Protein AF-A0A3M1D8S9-F1 (afdb_monomer)

Solvent-accessible surface area (backbone atoms only — not comparable to full-atom values): 4980 Å² total; per-residue (Å²): 112,66,76,34,50,53,52,37,50,59,59,51,40,72,87,45,64,50,59,66,67,78,70,41,98,64,44,52,63,67,56,41,50,52,51,50,54,54,53,40,72,39,86,90,44,86,53,48,76,68,54,47,51,42,38,40,55,40,52,38,51,49,19,62,72,77,32,52,65,59,40,53,53,53,49,55,51,51,54,51,54,56,57,61,74,73,112

Secondary structure (DSSP, 8-state):
-HHHHHHHHHHHTSSS-THHHHT-S--SHHHHHHHHHHHHTSTT----HHHHHHHHHHHHHHHHHH-HHHHHHHHHHHHHHHHHTT-

Foldseek 3Di:
DVVLVVLLCVLVPPPHHSCCLLVDLDADLVSLLVVLVVLVPPPPSPQDPVNSVSNSVVSNVSSVVPVVVSVVVVVVVVVVVVVVVVD

Sequence (87 aa):
MQKKYELVKVKCSHCHTLARVINSNYALPDEWKRYIKRMRHKPGSGIKKKEAKQIWEFLVYDSKVRKKDLIKQKMAEADSTAAAKKK

Radius of gyration: 14.3 Å; Cα contacts (8 Å, |Δi|>4): 62; chains: 1; bounding box: 29×21×45 Å

pLDDT: mean 94.12, std 8.12, range [52.66, 98.56]

Mean predicted aligned error: 3.58 Å

Nearest PDB structures (foldseek):
  3a9f-assembly2_B  TM=8.835E-01  e=6.505E-03  Chlorobaculum tepidum

Structure (mmCIF, N/CA/C/O backbone):
data_AF-A0A3M1D8S9-F1
#
_entry.id   AF-A0A3M1D8S9-F1
#
loop_
_atom_site.group_PDB
_atom_site.id
_atom_site.type_symbol
_atom_site.label_atom_id
_atom_site.label_alt_id
_atom_site.label_comp_id
_atom_site.label_asym_id
_atom_site.label_entity_id
_atom_site.label_seq_id
_atom_site.pdbx_PDB_ins_code
_atom_site.Cartn_x
_atom_site.Cartn_y
_atom_site.Cartn_z
_atom_site.occupancy
_atom_site.B_iso_or_equiv
_atom_site.auth_seq_id
_atom_site.auth_comp_id
_atom_site.auth_asym_id
_atom_site.auth_atom_id
_atom_site.pdbx_PDB_model_num
ATOM 1 N N . MET A 1 1 ? -7.543 6.315 -9.142 1.00 93.19 1 MET A N 1
ATOM 2 C CA . MET A 1 1 ? -6.793 5.231 -8.462 1.00 93.19 1 MET A CA 1
ATOM 3 C C . MET A 1 1 ? -6.464 4.048 -9.373 1.00 93.19 1 MET A C 1
ATOM 5 O O . MET A 1 1 ? -5.399 3.474 -9.183 1.00 93.19 1 MET A O 1
ATOM 9 N N . GLN A 1 2 ? -7.263 3.759 -10.411 1.00 92.88 2 GLN A N 1
ATOM 10 C CA . GLN A 1 2 ? -7.040 2.645 -11.350 1.00 92.88 2 GLN A CA 1
ATOM 11 C C . GLN A 1 2 ? -5.601 2.509 -11.880 1.00 92.88 2 GLN A C 1
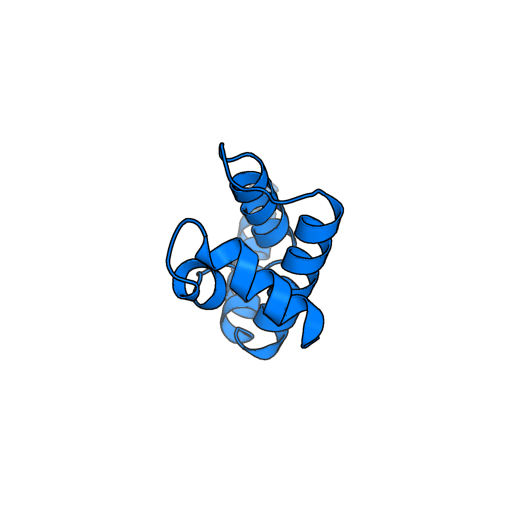ATOM 13 O O . GLN A 1 2 ? -4.997 1.455 -11.751 1.00 92.88 2 GLN A O 1
ATOM 18 N N . LYS A 1 3 ? -4.984 3.594 -12.376 1.00 96.12 3 LYS A N 1
ATOM 19 C CA . LYS A 1 3 ? -3.595 3.549 -12.884 1.00 96.12 3 LYS A CA 1
ATOM 20 C C . LYS A 1 3 ? -2.571 3.062 -11.845 1.00 96.12 3 LYS A C 1
ATOM 22 O O . LYS A 1 3 ? -1.593 2.416 -12.200 1.00 96.12 3 LYS A O 1
ATOM 27 N N . LYS A 1 4 ? -2.776 3.377 -10.559 1.00 97.06 4 LYS A N 1
ATOM 28 C CA . LYS A 1 4 ? -1.886 2.912 -9.482 1.00 97.06 4 LYS A CA 1
ATOM 29 C C . LYS A 1 4 ? -2.155 1.449 -9.133 1.00 97.06 4 LYS A C 1
ATOM 31 O O . LYS A 1 4 ? -1.211 0.744 -8.803 1.00 97.06 4 LYS A O 1
ATOM 36 N N . TYR A 1 5 ? -3.404 0.995 -9.252 1.00 97.44 5 TYR A N 1
ATOM 37 C CA . TYR A 1 5 ? -3.737 -0.422 -9.127 1.00 97.44 5 TYR A CA 1
ATOM 38 C C . TYR A 1 5 ? -3.046 -1.260 -10.207 1.00 97.44 5 TYR A C 1
ATOM 40 O O . TYR A 1 5 ? -2.429 -2.262 -9.868 1.00 97.44 5 TYR A O 1
ATOM 48 N N . GLU A 1 6 ? -3.040 -0.818 -11.469 1.00 97.38 6 GLU A N 1
ATOM 49 C CA . GLU A 1 6 ? -2.318 -1.535 -12.534 1.00 97.38 6 GLU A CA 1
ATOM 50 C C . GLU A 1 6 ? -0.817 -1.644 -12.236 1.00 97.38 6 GLU A C 1
ATOM 52 O O . GLU A 1 6 ? -0.219 -2.709 -12.377 1.00 97.38 6 GLU A O 1
ATOM 57 N N . LEU A 1 7 ? -0.206 -0.568 -11.727 1.00 97.56 7 LEU A N 1
ATOM 58 C CA . LEU A 1 7 ? 1.191 -0.606 -11.297 1.00 97.56 7 LEU A CA 1
ATOM 59 C C . LEU A 1 7 ? 1.420 -1.620 -10.163 1.00 97.56 7 LEU A C 1
ATOM 61 O O . LEU A 1 7 ? 2.412 -2.347 -10.183 1.00 97.56 7 LEU A O 1
ATOM 65 N N . VAL A 1 8 ? 0.512 -1.682 -9.185 1.00 97.56 8 VAL A N 1
ATOM 66 C CA . VAL A 1 8 ? 0.558 -2.664 -8.089 1.00 97.56 8 VAL A CA 1
ATOM 67 C C . VAL A 1 8 ? 0.410 -4.080 -8.639 1.00 97.56 8 VAL A C 1
ATOM 69 O O . VAL A 1 8 ? 1.204 -4.944 -8.278 1.00 97.56 8 VAL A O 1
ATOM 72 N N . LYS A 1 9 ? -0.546 -4.306 -9.548 1.00 97.81 9 LYS A N 1
ATOM 73 C CA . LYS A 1 9 ? -0.772 -5.591 -10.212 1.00 97.81 9 LYS A CA 1
ATOM 74 C C . LYS A 1 9 ? 0.503 -6.079 -10.886 1.00 97.81 9 LYS A C 1
ATOM 76 O O . LYS A 1 9 ? 0.940 -7.170 -10.560 1.00 97.81 9 LYS A O 1
ATOM 81 N N . VAL A 1 10 ? 1.142 -5.257 -11.720 1.00 97.31 10 VAL A N 1
ATOM 82 C CA . VAL A 1 10 ? 2.363 -5.640 -12.449 1.00 97.31 10 VAL A CA 1
ATOM 83 C C . VAL A 1 10 ? 3.566 -5.827 -11.520 1.00 97.31 10 VAL A C 1
ATOM 85 O O . VAL A 1 10 ? 4.263 -6.835 -11.594 1.00 97.31 10 VAL A O 1
ATOM 88 N N . LYS A 1 11 ? 3.849 -4.862 -10.635 1.00 97.38 11 LYS A N 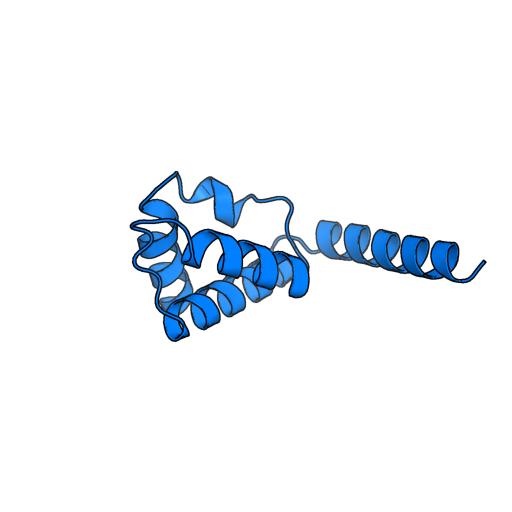1
ATOM 89 C CA . LYS A 1 11 ? 5.088 -4.881 -9.837 1.00 97.38 11 LYS A CA 1
ATOM 90 C C . LYS A 1 11 ? 5.032 -5.871 -8.680 1.00 97.38 11 LYS A C 1
ATOM 92 O O . LYS A 1 11 ? 6.037 -6.503 -8.370 1.00 97.38 11 LYS A O 1
ATOM 97 N N . CYS A 1 12 ? 3.884 -6.005 -8.019 1.00 97.00 12 CYS A N 1
ATOM 98 C CA . CYS A 1 12 ? 3.752 -6.872 -6.850 1.00 97.00 12 CYS A CA 1
ATOM 99 C C . CYS A 1 12 ? 3.442 -8.329 -7.209 1.00 97.00 12 CYS A C 1
ATOM 101 O O . CYS A 1 12 ? 3.581 -9.177 -6.331 1.00 97.00 12 CYS A O 1
ATOM 103 N N . SER A 1 13 ? 3.057 -8.633 -8.457 1.00 96.69 13 SER A N 1
ATOM 104 C CA . SER A 1 13 ? 2.899 -10.016 -8.925 1.00 96.69 13 SER A CA 1
ATOM 105 C C . SER A 1 13 ? 4.188 -10.640 -9.473 1.00 96.69 13 SER A C 1
ATOM 107 O O . SER A 1 13 ? 4.191 -11.816 -9.812 1.00 96.69 13 SER A O 1
ATOM 109 N N . HIS A 1 14 ? 5.273 -9.866 -9.590 1.00 95.38 14 HIS A N 1
ATOM 110 C CA . HIS A 1 14 ? 6.518 -10.323 -10.216 1.00 95.38 14 HIS A CA 1
ATOM 111 C C . HIS A 1 14 ? 7.229 -11.431 -9.420 1.00 95.38 14 HIS A C 1
ATOM 113 O O . HIS A 1 14 ? 7.831 -12.320 -10.008 1.00 95.38 14 HIS A O 1
ATOM 119 N N . CYS A 1 15 ? 7.163 -11.396 -8.083 1.00 96.56 15 CYS A N 1
ATOM 120 C CA . CYS A 1 15 ? 7.885 -12.348 -7.224 1.00 96.56 15 CYS A CA 1
ATOM 121 C C . CYS A 1 15 ? 6.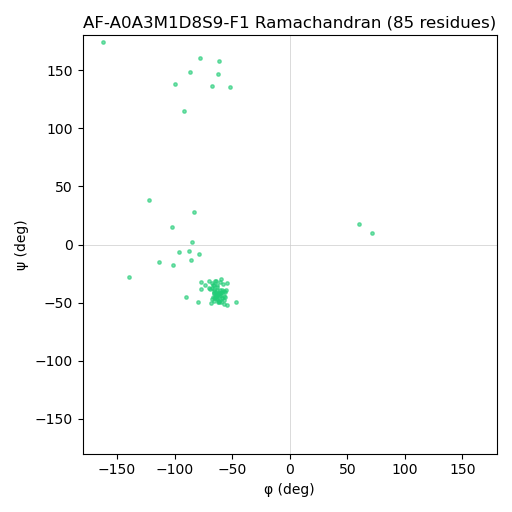972 -13.290 -6.423 1.00 96.56 15 CYS A C 1
ATOM 123 O O . CYS A 1 15 ? 7.450 -14.252 -5.832 1.00 96.56 15 CYS A O 1
ATOM 125 N N . HIS A 1 16 ? 5.678 -12.988 -6.324 1.00 95.94 16 HIS A N 1
ATOM 126 C CA . HIS A 1 16 ? 4.682 -13.770 -5.589 1.00 95.94 16 HIS A CA 1
ATOM 127 C C . HIS A 1 16 ? 3.279 -13.381 -6.061 1.00 95.94 16 HIS A C 1
ATOM 129 O O . HIS A 1 16 ? 3.115 -12.412 -6.794 1.00 95.94 16 HIS A O 1
ATOM 135 N N . THR A 1 17 ? 2.237 -14.069 -5.594 1.00 97.44 17 THR A N 1
ATOM 136 C CA . THR A 1 17 ? 0.857 -13.725 -5.965 1.00 97.44 17 THR A CA 1
ATOM 137 C C . THR A 1 17 ? 0.464 -12.322 -5.490 1.00 97.44 17 THR A C 1
ATOM 139 O O . THR A 1 17 ? 0.879 -11.857 -4.421 1.00 97.44 17 THR A O 1
ATOM 142 N N . LEU A 1 18 ? -0.389 -11.645 -6.266 1.00 96.88 18 LEU A N 1
ATOM 143 C CA . LEU A 1 18 ? -0.903 -10.313 -5.927 1.00 96.88 18 LEU A CA 1
ATOM 144 C C . LEU A 1 18 ? -1.681 -10.309 -4.597 1.00 96.88 18 LEU A C 1
ATOM 146 O O . LEU A 1 18 ? -1.667 -9.320 -3.860 1.00 96.88 18 LEU A O 1
ATOM 150 N N . ALA A 1 19 ? -2.303 -11.437 -4.247 1.00 96.31 19 ALA A N 1
ATOM 151 C CA . ALA A 1 19 ? -3.021 -11.613 -2.989 1.00 96.31 19 ALA A CA 1
ATOM 152 C C . ALA A 1 19 ? -2.153 -11.290 -1.760 1.00 96.31 19 ALA A C 1
ATOM 154 O O . ALA A 1 19 ? -2.662 -10.732 -0.790 1.00 96.31 19 ALA A O 1
ATOM 155 N N . ARG A 1 20 ? -0.835 -11.549 -1.812 1.00 96.31 20 ARG A N 1
ATOM 156 C CA . ARG A 1 20 ? 0.078 -11.295 -0.685 1.00 96.31 20 ARG A CA 1
ATOM 157 C C . ARG A 1 20 ? 0.128 -9.827 -0.267 1.00 96.31 20 ARG A C 1
ATOM 159 O O . ARG A 1 20 ? 0.309 -9.546 0.916 1.00 96.31 20 ARG A O 1
ATOM 166 N N . VAL A 1 21 ? -0.030 -8.896 -1.211 1.00 96.44 21 VAL A N 1
ATOM 167 C CA . VAL A 1 21 ? -0.093 -7.465 -0.888 1.00 96.44 21 VAL A CA 1
ATOM 168 C C . VAL A 1 21 ? -1.537 -7.024 -0.635 1.00 96.44 21 VAL A C 1
ATOM 170 O O . VAL A 1 21 ? -1.806 -6.386 0.373 1.00 96.44 21 VAL A O 1
ATOM 173 N N . ILE A 1 22 ? -2.500 -7.429 -1.464 1.00 95.31 22 ILE A N 1
ATOM 174 C CA . ILE A 1 22 ? -3.894 -6.959 -1.360 1.00 95.31 22 ILE A CA 1
ATOM 175 C C . ILE A 1 22 ? -4.580 -7.431 -0.064 1.00 95.31 22 ILE A C 1
ATOM 177 O O . ILE A 1 22 ? -5.288 -6.649 0.580 1.00 95.31 22 ILE A O 1
ATOM 181 N N . ASN A 1 23 ? -4.313 -8.664 0.373 1.00 95.44 23 ASN A N 1
ATOM 182 C CA . ASN A 1 23 ? -4.934 -9.283 1.551 1.00 95.44 23 ASN A CA 1
ATOM 183 C C . ASN A 1 23 ? -4.018 -9.286 2.784 1.00 95.44 23 ASN A C 1
ATOM 185 O O . ASN A 1 23 ? -4.272 -9.998 3.748 1.00 95.44 23 ASN A O 1
ATOM 189 N N . SER A 1 24 ? -2.939 -8.499 2.770 1.00 95.56 24 SER A N 1
ATOM 190 C CA . SER A 1 24 ? -2.025 -8.412 3.911 1.00 95.56 24 SER A CA 1
ATOM 191 C C . SER A 1 24 ? -2.720 -7.877 5.173 1.00 95.56 24 SER A C 1
ATOM 193 O O . SER A 1 24 ? -3.684 -7.111 5.087 1.00 95.56 24 SER A O 1
ATOM 195 N N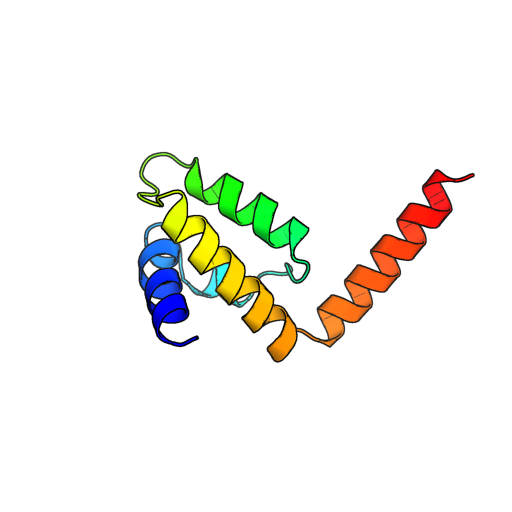 . ASN A 1 25 ? -2.154 -8.173 6.344 1.00 96.19 25 ASN A N 1
ATOM 196 C CA . ASN A 1 25 ? -2.581 -7.575 7.612 1.00 96.19 25 ASN A CA 1
ATOM 197 C C . ASN A 1 25 ? -1.948 -6.186 7.868 1.00 96.19 25 ASN A C 1
ATOM 199 O O . ASN A 1 25 ? -1.719 -5.803 9.012 1.00 96.19 25 ASN A O 1
ATOM 203 N N . TYR A 1 26 ? -1.600 -5.445 6.809 1.00 96.56 26 TYR A N 1
ATOM 204 C CA . TYR A 1 26 ? -1.142 -4.058 6.909 1.00 96.56 26 TYR A CA 1
ATOM 205 C C . TYR A 1 26 ? -2.287 -3.108 6.575 1.00 96.56 26 TYR A C 1
ATOM 207 O O . TYR A 1 26 ? -3.041 -3.326 5.614 1.00 96.56 26 TYR A O 1
ATOM 215 N N . ALA A 1 27 ? -2.398 -2.039 7.358 1.00 96.56 27 ALA A N 1
ATOM 216 C CA . ALA A 1 27 ? -3.430 -1.033 7.146 1.00 96.56 27 ALA A CA 1
ATOM 217 C C . ALA A 1 27 ? -2.945 0.402 7.349 1.00 96.56 27 ALA A C 1
ATOM 219 O O . ALA A 1 27 ? -3.473 1.314 6.710 1.00 96.56 27 ALA A O 1
ATOM 220 N N . LEU A 1 28 ? -1.929 0.612 8.192 1.00 97.12 28 LEU A N 1
ATOM 221 C CA . LEU A 1 28 ? -1.465 1.957 8.512 1.00 97.12 28 LEU A CA 1
ATOM 222 C C . LEU A 1 28 ? -0.419 2.464 7.501 1.00 97.12 28 LEU A C 1
ATOM 224 O O . LEU A 1 28 ? 0.373 1.677 6.969 1.00 97.12 28 LEU A O 1
ATOM 228 N N . PRO A 1 29 ? -0.358 3.786 7.241 1.00 97.44 29 PRO A N 1
ATOM 229 C CA . PRO A 1 29 ? 0.583 4.357 6.277 1.00 97.44 29 PRO A CA 1
ATOM 230 C C . PRO A 1 29 ? 2.052 4.010 6.534 1.00 97.44 29 PRO A C 1
ATOM 232 O O . PRO A 1 29 ? 2.785 3.730 5.581 1.00 97.44 29 PRO A O 1
ATOM 235 N N . ASP A 1 30 ? 2.483 3.988 7.795 1.00 96.75 30 ASP A N 1
ATOM 236 C CA . ASP A 1 30 ? 3.873 3.690 8.151 1.00 96.75 30 ASP A CA 1
ATOM 237 C C . ASP A 1 30 ? 4.227 2.210 7.999 1.00 96.75 30 ASP A C 1
ATOM 239 O O . ASP A 1 30 ? 5.336 1.889 7.557 1.00 96.75 30 ASP A O 1
ATOM 243 N N . GLU A 1 31 ? 3.282 1.306 8.276 1.00 96.62 31 GLU A N 1
ATOM 244 C CA . GLU A 1 31 ? 3.444 -0.125 7.999 1.00 96.62 31 GLU A CA 1
ATOM 245 C C . GLU A 1 31 ? 3.682 -0.342 6.506 1.00 96.62 31 GLU A C 1
ATOM 247 O O . GLU A 1 31 ? 4.667 -0.970 6.103 1.00 96.62 31 GLU A O 1
ATOM 252 N N . TRP A 1 32 ? 2.833 0.264 5.674 1.00 98.06 32 TRP A N 1
ATOM 253 C CA . TRP A 1 32 ? 2.959 0.183 4.227 1.00 98.06 32 TRP A CA 1
ATOM 254 C C . TRP A 1 32 ? 4.258 0.793 3.717 1.00 98.06 32 TRP A C 1
ATOM 256 O O . TRP A 1 32 ? 4.930 0.200 2.872 1.00 98.06 32 TRP A O 1
ATOM 266 N N . LYS A 1 33 ? 4.657 1.953 4.245 1.00 98.06 33 LYS A N 1
ATOM 267 C CA . LYS A 1 33 ? 5.904 2.622 3.856 1.00 98.06 33 LYS A CA 1
ATOM 268 C C . LYS A 1 33 ? 7.111 1.723 4.121 1.00 98.06 33 LYS A C 1
ATOM 270 O O . LYS A 1 33 ? 7.963 1.566 3.243 1.00 98.06 33 LYS A O 1
ATOM 275 N N . ARG A 1 34 ? 7.173 1.095 5.301 1.00 97.88 34 ARG A N 1
ATOM 276 C CA . ARG A 1 34 ? 8.235 0.140 5.661 1.00 97.88 34 ARG A CA 1
ATOM 277 C C . ARG A 1 34 ? 8.190 -1.103 4.773 1.00 97.88 34 ARG A C 1
ATOM 279 O O . ARG A 1 34 ? 9.226 -1.505 4.241 1.00 97.88 34 ARG A O 1
ATOM 286 N N . TYR A 1 35 ? 7.005 -1.673 4.559 1.00 97.69 35 TYR A N 1
ATOM 287 C CA . TYR A 1 35 ? 6.823 -2.876 3.748 1.00 97.69 35 TYR A CA 1
ATOM 288 C C . TYR A 1 35 ? 7.266 -2.672 2.293 1.00 97.69 35 TYR A C 1
ATOM 290 O O . TYR A 1 35 ? 8.074 -3.446 1.777 1.00 97.69 35 TYR A O 1
ATOM 298 N N . ILE A 1 36 ? 6.816 -1.592 1.649 1.00 97.88 36 ILE A N 1
ATOM 299 C CA . ILE A 1 36 ? 7.177 -1.270 0.263 1.00 97.88 36 ILE A CA 1
ATOM 300 C C . ILE A 1 36 ? 8.655 -0.914 0.143 1.00 97.88 36 ILE A C 1
ATOM 302 O O . ILE A 1 36 ? 9.310 -1.350 -0.806 1.00 97.88 36 ILE A O 1
ATOM 306 N N . LYS A 1 37 ? 9.227 -0.210 1.132 1.00 98.06 37 LYS A N 1
ATOM 307 C CA . LYS A 1 37 ? 10.678 0.004 1.191 1.00 98.06 37 LYS A CA 1
ATOM 308 C C . LYS A 1 37 ? 11.415 -1.336 1.193 1.00 98.06 37 LYS A C 1
ATOM 310 O O . LYS A 1 37 ? 12.370 -1.478 0.440 1.00 98.06 37 LYS A O 1
ATOM 315 N N . ARG A 1 38 ? 10.974 -2.327 1.971 1.00 97.75 38 ARG A N 1
ATOM 316 C CA . ARG A 1 38 ? 11.599 -3.659 1.996 1.00 97.75 38 ARG A CA 1
ATOM 317 C C . ARG A 1 38 ? 11.502 -4.379 0.648 1.00 97.75 38 ARG A C 1
ATOM 319 O O . ARG A 1 38 ? 12.514 -4.887 0.184 1.00 97.75 38 ARG A O 1
ATOM 326 N N . MET A 1 39 ? 10.329 -4.398 0.008 1.00 97.81 39 MET A N 1
ATOM 327 C CA . MET A 1 39 ? 10.149 -5.058 -1.299 1.00 97.81 39 MET A CA 1
ATOM 328 C C . MET A 1 39 ? 10.997 -4.406 -2.393 1.00 97.81 39 MET A C 1
ATOM 330 O O . MET A 1 39 ? 11.619 -5.098 -3.188 1.00 97.81 39 MET A O 1
ATOM 334 N N . ARG A 1 40 ? 11.109 -3.074 -2.377 1.00 97.69 40 ARG A N 1
ATOM 335 C CA . ARG A 1 40 ? 11.942 -2.323 -3.321 1.00 97.69 40 ARG A CA 1
ATOM 336 C C . ARG A 1 40 ? 13.419 -2.730 -3.282 1.00 97.69 40 ARG A C 1
ATOM 338 O O . ARG A 1 40 ? 14.050 -2.790 -4.327 1.00 97.69 40 ARG A O 1
ATOM 345 N N . HIS A 1 41 ? 13.976 -2.992 -2.100 1.00 97.50 41 HIS A N 1
ATOM 346 C CA . HIS A 1 41 ? 15.395 -3.357 -1.967 1.00 97.50 41 HIS A CA 1
ATOM 347 C C . HIS A 1 41 ? 15.663 -4.853 -2.167 1.00 97.50 41 HIS A C 1
ATOM 349 O O . HIS A 1 41 ? 16.807 -5.278 -2.032 1.00 97.50 41 HIS A O 1
ATOM 355 N N . LYS A 1 42 ? 14.645 -5.671 -2.473 1.00 96.56 42 LYS A N 1
ATOM 356 C CA . LYS A 1 42 ? 14.902 -7.061 -2.851 1.00 96.56 42 LYS A CA 1
ATOM 357 C C . LYS A 1 42 ? 15.620 -7.105 -4.209 1.00 96.56 42 LYS A C 1
ATOM 359 O O . LYS A 1 42 ? 15.214 -6.366 -5.114 1.00 96.56 42 LYS A O 1
ATOM 364 N N . PRO A 1 43 ? 16.661 -7.947 -4.361 1.00 96.75 43 PRO A N 1
ATOM 365 C CA . PRO A 1 43 ? 17.313 -8.157 -5.649 1.00 96.75 43 PRO A CA 1
ATOM 366 C C . PRO A 1 43 ? 16.285 -8.515 -6.725 1.00 96.75 43 PRO A C 1
ATOM 368 O O . PRO A 1 43 ? 15.365 -9.288 -6.465 1.00 96.75 43 PRO A O 1
ATOM 371 N N . GLY A 1 44 ? 16.401 -7.904 -7.904 1.00 95.19 44 GLY A N 1
ATOM 372 C CA . GLY A 1 44 ? 15.484 -8.155 -9.019 1.00 95.19 44 GLY A CA 1
ATOM 373 C C . GLY A 1 44 ? 14.066 -7.587 -8.862 1.00 95.19 44 GLY A C 1
ATOM 374 O O . GLY A 1 44 ? 13.212 -7.896 -9.684 1.00 95.19 44 GLY A O 1
ATOM 375 N N . SER A 1 45 ? 13.780 -6.744 -7.856 1.00 96.00 45 SER A N 1
ATOM 376 C CA . SER A 1 45 ? 12.422 -6.191 -7.677 1.00 96.00 45 SER A CA 1
ATOM 377 C C . SER A 1 45 ? 11.973 -5.283 -8.829 1.00 96.00 45 SER A C 1
ATOM 379 O O . SER A 1 45 ? 10.781 -5.173 -9.106 1.00 96.00 45 SER A O 1
ATOM 381 N N . GLY A 1 46 ? 12.910 -4.573 -9.470 1.00 96.00 46 GLY A N 1
ATOM 382 C CA . GLY A 1 46 ? 12.608 -3.627 -10.549 1.00 96.00 46 GLY A CA 1
ATOM 383 C C . GLY A 1 46 ? 11.686 -2.463 -10.143 1.00 96.00 46 GLY A C 1
ATOM 384 O O . GLY A 1 46 ? 11.090 -1.826 -11.017 1.00 96.00 46 GLY A O 1
ATOM 385 N N . ILE A 1 47 ? 11.530 -2.184 -8.840 1.00 97.94 47 ILE A N 1
ATOM 386 C CA . ILE A 1 47 ? 10.665 -1.109 -8.326 1.00 97.94 47 ILE A CA 1
ATOM 387 C C . ILE A 1 47 ? 11.478 0.183 -8.172 1.00 97.94 47 ILE A C 1
ATOM 389 O O . ILE A 1 47 ? 12.355 0.298 -7.314 1.00 97.94 47 ILE A O 1
ATOM 393 N N . LYS A 1 48 ? 11.152 1.214 -8.955 1.00 97.81 48 LYS A N 1
ATOM 394 C CA . LYS A 1 48 ? 11.773 2.546 -8.857 1.00 97.81 48 LYS A CA 1
ATOM 395 C C . LYS A 1 48 ? 11.203 3.342 -7.677 1.00 97.81 48 LYS A C 1
ATOM 397 O O . LYS A 1 48 ? 10.095 3.102 -7.204 1.00 97.81 48 LYS A O 1
ATOM 402 N N . LYS A 1 49 ? 11.924 4.373 -7.216 1.00 97.81 49 LYS A N 1
ATOM 403 C CA . LYS A 1 49 ? 11.486 5.234 -6.091 1.00 97.81 49 LYS A CA 1
ATOM 404 C C . LYS A 1 49 ? 10.111 5.883 -6.332 1.00 97.81 49 LYS A C 1
ATOM 406 O O . LYS A 1 49 ? 9.302 5.933 -5.408 1.00 97.81 49 LYS A O 1
ATOM 411 N N . LYS A 1 50 ? 9.840 6.346 -7.560 1.00 97.94 50 LYS A N 1
ATOM 412 C CA . LYS A 1 50 ? 8.545 6.936 -7.952 1.00 97.94 50 LYS A CA 1
ATOM 413 C C . LYS A 1 50 ? 7.418 5.899 -7.927 1.00 97.94 50 LYS A C 1
ATOM 415 O O . LYS A 1 50 ? 6.373 6.159 -7.340 1.00 97.94 50 LYS A O 1
ATOM 420 N N . GLU A 1 51 ? 7.669 4.712 -8.476 1.00 98.19 51 GLU A N 1
ATOM 421 C CA . GLU A 1 51 ? 6.712 3.599 -8.481 1.00 98.19 51 GLU A CA 1
ATOM 422 C C . GLU A 1 51 ? 6.390 3.140 -7.054 1.00 98.19 51 GLU A C 1
ATOM 424 O O . GLU A 1 51 ? 5.227 2.973 -6.707 1.00 98.19 51 GLU A O 1
ATOM 429 N N . ALA A 1 52 ? 7.402 3.038 -6.186 1.00 98.25 52 ALA A N 1
ATOM 430 C CA . ALA A 1 52 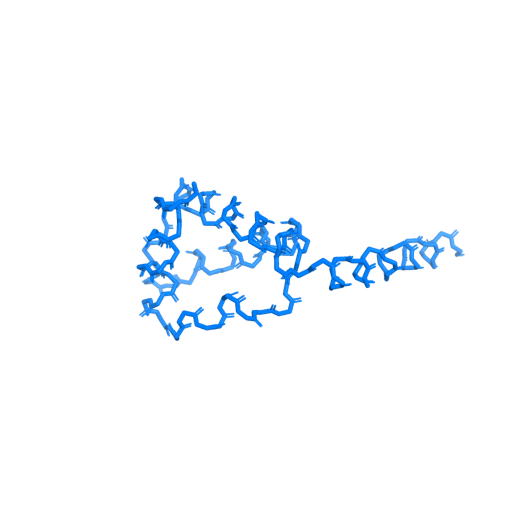? 7.220 2.710 -4.774 1.00 98.25 52 ALA A CA 1
ATOM 431 C C . ALA A 1 52 ? 6.280 3.699 -4.062 1.00 98.25 52 ALA A C 1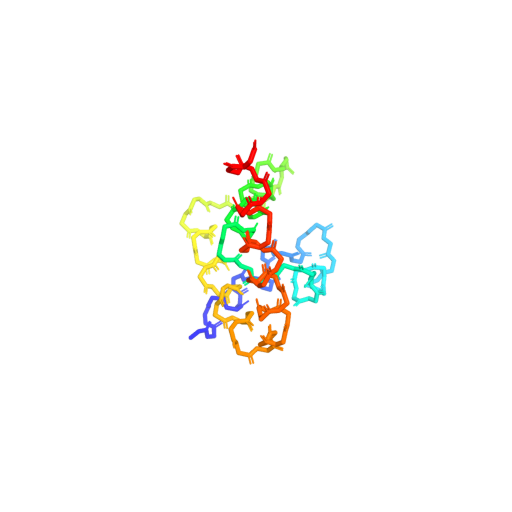
ATOM 433 O O . ALA A 1 52 ? 5.446 3.282 -3.260 1.00 98.25 52 ALA A O 1
ATOM 434 N N . LYS A 1 53 ? 6.379 5.000 -4.371 1.00 98.38 53 LYS A N 1
ATOM 435 C CA . LYS A 1 53 ? 5.458 6.012 -3.833 1.00 98.38 53 LYS A CA 1
ATOM 436 C C . LYS A 1 53 ? 4.028 5.779 -4.329 1.00 98.38 53 LYS A C 1
ATOM 438 O O . LYS A 1 53 ? 3.105 5.794 -3.526 1.00 98.38 53 LYS A O 1
ATOM 443 N N . GLN A 1 54 ? 3.845 5.514 -5.622 1.00 98.56 54 GLN A N 1
ATOM 444 C CA . GLN A 1 54 ? 2.522 5.271 -6.211 1.00 98.56 54 GLN A CA 1
ATOM 445 C C . GLN A 1 54 ? 1.867 3.987 -5.678 1.00 98.56 54 GLN A C 1
ATOM 447 O O . GLN A 1 54 ? 0.671 3.985 -5.392 1.00 98.56 54 GLN A O 1
ATOM 452 N N . ILE A 1 55 ? 2.652 2.921 -5.502 1.00 98.38 55 ILE A N 1
ATOM 453 C CA . ILE A 1 55 ? 2.219 1.665 -4.876 1.00 98.38 55 ILE A CA 1
ATOM 454 C C . ILE A 1 55 ? 1.775 1.925 -3.432 1.00 98.38 55 ILE A C 1
ATOM 456 O O . ILE A 1 55 ? 0.686 1.518 -3.040 1.00 98.38 55 ILE A O 1
ATOM 460 N N . TRP A 1 56 ? 2.582 2.652 -2.653 1.00 98.56 56 TRP A N 1
ATOM 461 C CA . TRP A 1 56 ? 2.232 3.027 -1.281 1.00 98.56 56 TRP A CA 1
ATOM 462 C C . TRP A 1 56 ? 0.935 3.848 -1.213 1.00 98.56 56 TRP A C 1
ATOM 464 O O . TRP A 1 56 ? 0.053 3.523 -0.423 1.00 98.56 56 TRP A O 1
ATOM 474 N N . GLU A 1 57 ? 0.776 4.860 -2.073 1.00 98.56 57 GLU A N 1
ATOM 475 C CA . GLU A 1 57 ? -0.439 5.685 -2.135 1.00 98.56 57 GLU A CA 1
ATOM 476 C C . GLU A 1 57 ? -1.691 4.846 -2.418 1.00 98.56 57 GLU A C 1
ATOM 478 O O . GLU A 1 57 ? -2.737 5.086 -1.816 1.00 98.56 57 GLU A O 1
ATOM 483 N N . PHE A 1 58 ? -1.590 3.861 -3.317 1.00 98.44 58 PHE A N 1
ATOM 484 C CA . PHE A 1 58 ? -2.696 2.949 -3.587 1.00 98.44 58 PHE A CA 1
ATOM 485 C C . PHE A 1 58 ? -3.020 2.078 -2.376 1.00 98.44 58 PHE A C 1
ATOM 487 O O . PHE A 1 58 ? -4.179 2.004 -1.996 1.00 98.44 58 PHE A O 1
ATOM 494 N N . LEU A 1 59 ? -2.022 1.450 -1.753 1.00 98.19 59 LEU A N 1
ATOM 495 C CA . LEU A 1 59 ? -2.251 0.520 -0.643 1.00 98.19 59 LEU A CA 1
ATOM 496 C C . LEU A 1 59 ? -2.816 1.220 0.595 1.00 98.19 59 LEU A C 1
ATOM 498 O O . LEU A 1 59 ? -3.677 0.668 1.271 1.00 98.19 59 LEU A O 1
ATOM 502 N N . VAL A 1 60 ? -2.406 2.463 0.856 1.00 98.06 60 VAL A N 1
ATOM 503 C CA . VAL A 1 60 ? -3.020 3.287 1.906 1.00 98.06 60 VAL A CA 1
ATOM 504 C C . VAL A 1 60 ? -4.480 3.600 1.581 1.00 98.06 60 VAL A C 1
ATOM 506 O O . VAL A 1 60 ? -5.336 3.493 2.457 1.00 98.06 60 VAL A O 1
ATOM 509 N N . TYR A 1 61 ? -4.779 3.988 0.340 1.00 97.81 61 TYR A N 1
ATOM 510 C CA . TYR A 1 61 ? -6.155 4.234 -0.094 1.00 97.81 61 TYR A CA 1
ATOM 511 C C . TYR A 1 61 ? -7.013 2.964 0.016 1.00 97.81 61 TYR A C 1
ATOM 513 O O . TYR A 1 61 ? -8.085 2.988 0.613 1.00 97.81 61 TYR A O 1
ATOM 521 N N . ASP A 1 62 ? -6.510 1.847 -0.493 1.00 97.62 62 ASP A N 1
ATOM 522 C CA . ASP A 1 62 ? -7.170 0.549 -0.489 1.00 97.62 62 ASP A CA 1
ATOM 523 C C . ASP A 1 62 ? -7.455 0.047 0.937 1.00 97.62 62 ASP A C 1
ATOM 525 O O . ASP A 1 62 ? -8.578 -0.359 1.235 1.00 97.62 62 ASP A O 1
ATOM 529 N N . SER A 1 63 ? -6.492 0.180 1.858 1.00 97.38 63 SER A N 1
ATOM 530 C CA . SER A 1 63 ? -6.700 -0.108 3.281 1.00 97.38 63 SER A CA 1
ATOM 531 C C . SER A 1 63 ? -7.789 0.770 3.902 1.00 97.38 63 SER A C 1
ATOM 533 O O . SER A 1 63 ? -8.627 0.256 4.638 1.00 97.38 63 SER A O 1
ATOM 535 N N . LYS A 1 64 ? -7.836 2.072 3.587 1.00 96.44 64 LYS A N 1
ATOM 536 C CA . LYS A 1 64 ? -8.892 2.972 4.090 1.00 96.44 64 LYS A CA 1
ATOM 537 C C . LYS A 1 64 ? -10.285 2.580 3.599 1.00 96.44 64 LYS A C 1
ATOM 539 O O . LYS A 1 64 ? -11.258 2.742 4.331 1.00 96.44 64 LYS A O 1
ATOM 544 N N . VAL A 1 65 ? -10.384 2.077 2.370 1.00 96.38 65 VAL A N 1
ATOM 545 C CA . VAL A 1 65 ? -11.664 1.685 1.770 1.00 96.38 65 VAL A CA 1
ATOM 546 C C . VAL A 1 65 ? -12.114 0.310 2.268 1.00 96.38 65 VAL A C 1
ATOM 548 O O . VAL A 1 65 ? -13.254 0.179 2.708 1.00 96.38 65 VAL A O 1
ATOM 551 N N . ARG A 1 66 ? -11.233 -0.699 2.233 1.00 96.44 66 ARG A N 1
ATOM 552 C CA . ARG A 1 66 ? -11.593 -2.112 2.458 1.00 96.44 66 ARG A CA 1
ATOM 553 C C . ARG A 1 66 ? -11.263 -2.656 3.849 1.00 96.44 66 ARG A C 1
ATOM 555 O O . ARG A 1 66 ? -11.783 -3.702 4.210 1.00 96.44 66 ARG A O 1
ATOM 562 N N . LYS A 1 67 ? -10.393 -1.997 4.624 1.00 96.25 67 LYS A N 1
ATOM 563 C CA . LYS A 1 67 ? -9.852 -2.520 5.897 1.00 96.25 67 LYS A CA 1
ATOM 564 C C . LYS A 1 67 ? -10.143 -1.593 7.083 1.00 96.25 67 LYS A C 1
ATOM 566 O O . LYS A 1 67 ? -9.293 -1.407 7.951 1.00 96.25 67 LYS A O 1
ATOM 571 N N . LYS A 1 68 ? -11.338 -0.991 7.117 1.00 96.19 68 LYS A N 1
ATOM 572 C CA . LYS A 1 68 ? -11.730 -0.001 8.139 1.00 96.19 68 LYS A CA 1
ATOM 573 C C . LYS A 1 68 ? -11.598 -0.544 9.562 1.00 96.19 68 LYS A C 1
ATOM 575 O O . LYS A 1 68 ? -11.033 0.136 10.413 1.00 96.19 68 LYS A O 1
ATOM 580 N N . ASP A 1 69 ? -12.062 -1.765 9.804 1.00 97.00 69 ASP A N 1
ATOM 581 C CA . ASP A 1 69 ? -12.015 -2.357 11.144 1.00 97.00 69 ASP A CA 1
ATOM 582 C C . ASP A 1 69 ? -10.587 -2.690 11.568 1.00 97.00 69 ASP A C 1
ATOM 584 O O . ASP A 1 69 ? -10.200 -2.401 12.697 1.00 97.00 69 ASP A O 1
ATOM 588 N N . LEU A 1 70 ? -9.755 -3.159 10.635 1.00 96.38 70 LEU A N 1
ATOM 589 C CA . LEU A 1 70 ? -8.335 -3.376 10.898 1.00 96.38 70 LEU A CA 1
ATOM 590 C C . LEU A 1 70 ? -7.598 -2.066 11.221 1.00 96.38 70 LEU A C 1
ATOM 592 O O . LEU A 1 70 ? -6.713 -2.056 12.071 1.00 96.38 70 LEU A O 1
ATOM 596 N N . ILE A 1 71 ? -7.955 -0.952 10.570 1.00 96.12 71 ILE A N 1
ATOM 597 C CA . ILE A 1 71 ? -7.411 0.368 10.924 1.00 96.12 71 ILE A CA 1
ATOM 598 C C . ILE A 1 71 ? -7.802 0.725 12.358 1.00 96.12 71 ILE A C 1
ATOM 600 O O . ILE A 1 7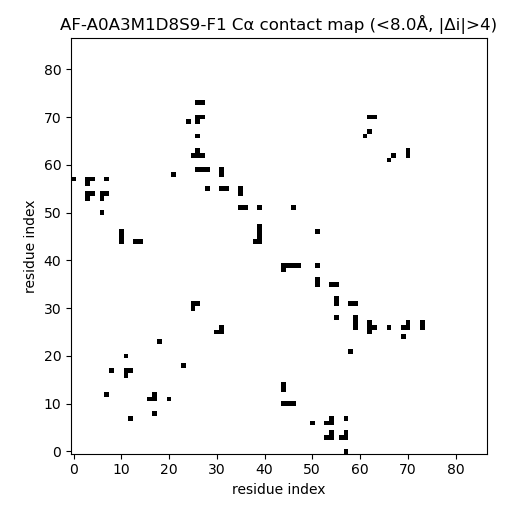1 ? -6.921 1.085 13.130 1.00 96.12 71 ILE A O 1
ATOM 604 N N . LYS A 1 72 ? -9.083 0.591 12.730 1.00 96.25 72 LYS A N 1
ATOM 605 C CA . LYS A 1 72 ? -9.546 0.878 14.100 1.00 96.25 72 LYS A CA 1
ATOM 606 C C . LYS A 1 72 ? -8.789 0.041 15.132 1.00 96.25 72 LYS A C 1
ATOM 608 O O . LYS A 1 72 ? -8.273 0.597 16.094 1.00 96.25 72 LYS A O 1
ATOM 613 N N . GLN A 1 73 ? -8.674 -1.266 14.891 1.00 96.19 73 GLN A N 1
ATOM 614 C CA . GLN A 1 73 ? -7.938 -2.191 15.757 1.00 96.19 73 GLN A CA 1
ATOM 615 C C . GLN A 1 73 ? -6.477 -1.759 15.922 1.00 96.19 73 GLN A C 1
ATOM 617 O O . GLN A 1 73 ? -6.010 -1.584 17.043 1.00 96.19 73 GLN A O 1
ATOM 622 N N . LYS A 1 74 ? -5.772 -1.501 14.814 1.00 94.19 74 LYS A N 1
ATOM 623 C CA . LYS A 1 74 ? -4.358 -1.101 14.844 1.00 94.19 74 LYS A CA 1
ATOM 624 C C . LYS A 1 74 ? -4.123 0.276 15.461 1.00 94.19 74 LYS A C 1
ATOM 626 O O . LYS A 1 74 ? -3.075 0.490 16.061 1.00 94.19 74 LYS A O 1
ATOM 631 N N . MET A 1 75 ? -5.056 1.213 15.298 1.00 91.75 75 MET A N 1
ATOM 632 C CA . MET A 1 75 ? -4.980 2.522 15.952 1.00 91.75 75 MET A CA 1
ATOM 633 C C . MET A 1 75 ? -5.143 2.380 17.470 1.00 91.75 75 MET A C 1
ATOM 635 O O . MET A 1 75 ? -4.297 2.877 18.203 1.00 91.75 75 MET A O 1
ATOM 639 N N . ALA A 1 76 ? -6.133 1.609 17.935 1.00 93.19 76 ALA A N 1
ATOM 640 C CA . ALA A 1 76 ? -6.317 1.340 19.363 1.00 93.19 76 ALA A CA 1
ATOM 641 C C . ALA A 1 76 ? -5.099 0.631 19.997 1.00 93.19 76 ALA A C 1
ATOM 643 O O . ALA A 1 76 ? -4.679 0.963 21.109 1.00 93.19 76 ALA A O 1
ATOM 644 N N . GLU A 1 77 ? -4.488 -0.316 19.276 1.00 90.50 77 GLU A N 1
ATOM 645 C CA . GLU A 1 77 ? -3.245 -0.982 19.690 1.00 90.50 77 GLU A CA 1
ATOM 646 C C . GLU A 1 77 ? -2.066 -0.001 19.793 1.00 90.50 77 GLU A C 1
ATOM 648 O O . GLU A 1 77 ? -1.292 -0.052 20.756 1.00 90.50 77 GLU A O 1
ATOM 653 N N . ALA A 1 78 ? -1.927 0.903 18.816 1.00 85.81 78 ALA A N 1
ATOM 654 C CA . ALA A 1 78 ? -0.873 1.915 18.789 1.00 85.81 78 ALA A CA 1
ATOM 655 C C . ALA A 1 78 ? -0.996 2.909 19.957 1.00 85.81 78 ALA A C 1
ATOM 657 O O . ALA A 1 78 ? 0.010 3.241 20.588 1.00 85.81 78 ALA A O 1
ATOM 658 N N . ASP A 1 79 ? -2.218 3.330 20.287 1.00 83.31 79 ASP A N 1
ATOM 659 C CA . ASP A 1 79 ? -2.483 4.224 21.418 1.00 83.31 79 ASP A CA 1
ATOM 660 C C . ASP A 1 79 ? -2.154 3.540 22.755 1.00 83.31 79 ASP A C 1
ATOM 662 O O . ASP A 1 79 ? -1.491 4.121 23.620 1.00 83.31 79 ASP A O 1
ATOM 666 N N . SER A 1 80 ? -2.517 2.261 22.888 1.00 82.06 80 SER A N 1
ATOM 667 C CA . SER A 1 80 ? -2.221 1.450 24.077 1.00 82.06 80 SER A CA 1
ATOM 668 C C . SER A 1 80 ? -0.713 1.250 24.279 1.00 82.06 80 SER A C 1
ATOM 670 O O . SER A 1 80 ? -0.195 1.398 25.388 1.00 82.06 80 SER A O 1
ATOM 672 N N . THR A 1 81 ? 0.031 0.974 23.203 1.00 79.31 81 THR A N 1
ATOM 673 C CA . THR A 1 81 ? 1.498 0.835 23.270 1.00 79.31 81 THR A CA 1
ATOM 674 C C . THR A 1 81 ? 2.209 2.162 23.530 1.00 79.31 81 THR A C 1
ATOM 676 O O . THR A 1 81 ? 3.260 2.170 24.174 1.00 79.31 81 THR A O 1
ATOM 679 N N . ALA A 1 82 ? 1.663 3.287 23.063 1.00 76.12 82 ALA A N 1
ATOM 680 C CA . ALA A 1 82 ? 2.196 4.610 23.374 1.00 76.12 82 ALA A CA 1
ATOM 681 C C . ALA A 1 82 ? 1.984 4.984 24.850 1.00 76.12 82 ALA A C 1
ATOM 683 O O . ALA A 1 82 ? 2.883 5.562 25.460 1.00 76.12 82 ALA A O 1
ATOM 684 N N . ALA A 1 83 ? 0.838 4.622 25.437 1.00 72.81 83 ALA A N 1
ATOM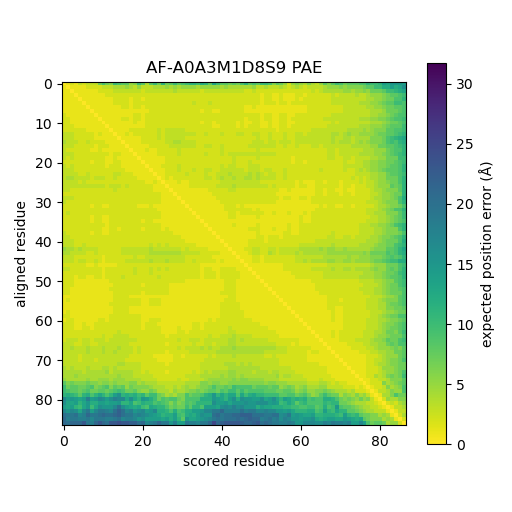 685 C CA . ALA A 1 83 ? 0.567 4.815 26.861 1.00 72.81 83 ALA A CA 1
ATOM 686 C C . ALA A 1 83 ? 1.495 3.967 27.750 1.00 72.81 83 ALA A C 1
ATOM 688 O O . ALA A 1 83 ? 2.032 4.474 28.732 1.00 72.81 83 ALA A O 1
ATOM 689 N N . ALA A 1 84 ? 1.751 2.710 27.373 1.00 72.12 84 ALA A N 1
ATOM 690 C CA . ALA A 1 84 ? 2.627 1.809 28.126 1.00 72.12 84 ALA A CA 1
ATOM 691 C C . ALA A 1 84 ? 4.096 2.269 28.179 1.00 72.12 84 ALA 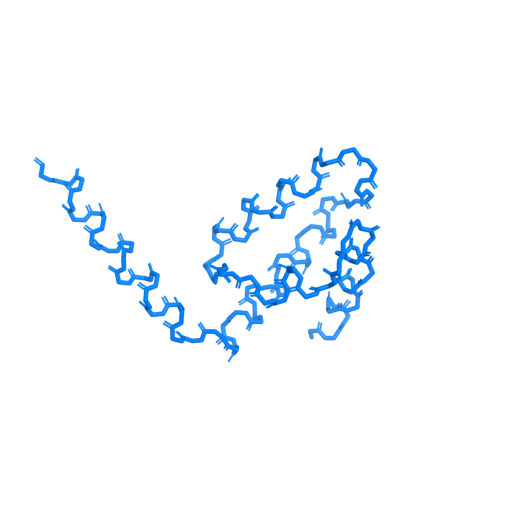A C 1
ATOM 693 O O . ALA A 1 84 ? 4.766 2.032 29.173 1.00 72.12 84 ALA A O 1
ATOM 694 N N . LYS A 1 85 ? 4.598 2.952 27.140 1.00 68.94 85 LYS A N 1
ATOM 695 C CA . LYS A 1 85 ? 5.983 3.468 27.086 1.00 68.94 85 LYS A CA 1
ATOM 696 C C . LYS A 1 85 ? 6.214 4.766 27.871 1.00 68.94 85 LYS A C 1
ATOM 698 O O . LYS A 1 85 ? 7.348 5.230 27.925 1.00 68.94 85 LYS A O 1
ATOM 703 N N . LYS A 1 86 ? 5.151 5.398 28.379 1.00 64.81 86 LYS A N 1
ATOM 704 C CA . LYS A 1 86 ? 5.220 6.641 29.171 1.00 64.81 86 LYS A CA 1
ATOM 705 C C . LYS A 1 86 ? 5.210 6.396 30.687 1.00 64.81 86 LYS A C 1
ATOM 707 O O . LYS A 1 86 ? 5.343 7.363 31.430 1.00 64.81 86 LYS A O 1
ATOM 712 N N . LYS A 1 87 ? 5.006 5.151 31.122 1.00 52.66 87 LYS A N 1
ATOM 713 C CA . LYS A 1 87 ? 5.240 4.693 32.497 1.00 52.66 87 LYS A CA 1
ATOM 714 C C . LYS A 1 87 ? 6.647 4.125 32.606 1.00 52.66 87 LYS A C 1
ATOM 716 O O . LYS A 1 87 ? 7.208 4.251 33.710 1.00 52.66 87 LYS A O 1
#